Protein AF-A0A512E193-F1 (afdb_monomer_lite)

pLDDT: mean 71.07, std 14.67, range [41.59, 94.12]

Organism: NCBI:txid393310

Radius of gyration: 24.13 Å; chains: 1; bounding box: 45×47×54 Å

Structure (mmCIF, N/CA/C/O backbone):
data_AF-A0A512E193-F1
#
_entry.id   AF-A0A512E193-F1
#
loop_
_atom_site.group_PDB
_atom_site.id
_atom_site.type_symbol
_atom_site.label_atom_id
_atom_site.label_alt_id
_atom_site.label_comp_id
_atom_site.label_asym_id
_atom_site.label_entity_id
_atom_site.label_seq_id
_atom_site.pdbx_PDB_ins_code
_atom_site.Cartn_x
_atom_site.Cartn_y
_atom_site.Cartn_z
_atom_site.occupancy
_atom_site.B_iso_or_equiv
_atom_site.auth_seq_id
_atom_site.auth_comp_id
_atom_site.auth_asym_id
_atom_site.auth_atom_id
_atom_site.pdbx_PDB_model_num
ATOM 1 N N . MET A 1 1 ? -10.788 -17.224 -9.696 1.00 48.22 1 MET A N 1
ATOM 2 C CA . MET A 1 1 ? -9.580 -16.364 -9.751 1.00 48.22 1 MET A CA 1
ATOM 3 C C . MET A 1 1 ? -8.285 -17.056 -9.297 1.00 48.22 1 MET A C 1
ATOM 5 O O . MET A 1 1 ? -7.227 -16.607 -9.705 1.00 48.22 1 MET A O 1
ATOM 9 N N . VAL A 1 2 ? -8.320 -18.171 -8.550 1.00 50.88 2 VAL A N 1
ATOM 10 C CA . VAL A 1 2 ? -7.106 -18.894 -8.086 1.00 50.88 2 VAL A CA 1
ATOM 11 C C . VAL A 1 2 ? -6.320 -19.595 -9.217 1.00 50.88 2 VAL A C 1
ATOM 13 O O . VAL A 1 2 ? -5.100 -19.703 -9.154 1.00 50.88 2 VAL A O 1
ATOM 16 N N . ALA A 1 3 ? -6.988 -19.995 -10.305 1.00 49.66 3 ALA A N 1
ATOM 17 C CA . ALA A 1 3 ? -6.349 -20.664 -11.447 1.00 49.66 3 ALA A CA 1
ATOM 18 C C . ALA A 1 3 ? -5.357 -19.779 -12.233 1.00 49.66 3 ALA A C 1
ATOM 20 O O . ALA A 1 3 ? -4.441 -20.295 -12.869 1.00 49.66 3 ALA A O 1
ATOM 21 N N . LEU A 1 4 ? -5.499 -18.448 -12.170 1.00 57.00 4 LEU A N 1
ATOM 22 C CA . LEU A 1 4 ? -4.613 -17.520 -12.882 1.00 57.00 4 LEU A CA 1
ATOM 23 C C . LEU A 1 4 ? -3.207 -17.493 -12.258 1.00 57.00 4 LEU A C 1
ATOM 25 O O . LEU A 1 4 ? -2.210 -17.442 -12.973 1.00 57.00 4 LEU A O 1
ATOM 29 N N . VAL A 1 5 ? -3.131 -17.597 -10.927 1.00 60.16 5 VAL A N 1
ATOM 30 C CA . VAL A 1 5 ? -1.872 -17.581 -10.166 1.00 60.16 5 VAL A CA 1
ATOM 31 C C . VAL A 1 5 ? -1.093 -18.885 -10.363 1.00 60.16 5 VAL A C 1
ATOM 33 O O . VAL A 1 5 ? 0.117 -18.855 -10.577 1.00 60.16 5 VAL A O 1
ATOM 36 N N . ALA A 1 6 ? -1.784 -20.029 -10.380 1.00 64.19 6 ALA A N 1
ATOM 37 C CA . ALA A 1 6 ? -1.163 -21.329 -10.642 1.00 64.19 6 ALA A CA 1
ATOM 38 C C . ALA A 1 6 ? -0.569 -21.420 -12.062 1.00 64.19 6 ALA A C 1
ATOM 40 O O . ALA A 1 6 ? 0.535 -21.942 -12.247 1.00 64.19 6 ALA A O 1
ATOM 41 N N . ASN A 1 7 ? -1.264 -20.853 -13.055 1.00 67.69 7 ASN A N 1
ATOM 42 C CA . ASN A 1 7 ? -0.778 -20.781 -14.435 1.00 67.69 7 ASN A CA 1
ATOM 43 C C . ASN A 1 7 ? 0.407 -19.815 -14.587 1.00 67.69 7 ASN A C 1
ATOM 45 O O . ASN A 1 7 ? 1.345 -20.108 -15.326 1.00 67.69 7 ASN A O 1
ATOM 49 N N . ALA A 1 8 ? 0.412 -18.696 -13.856 1.00 61.25 8 ALA A N 1
ATOM 50 C CA . ALA A 1 8 ? 1.531 -17.755 -13.858 1.00 61.25 8 ALA A CA 1
ATOM 51 C C . ALA A 1 8 ? 2.806 -18.363 -13.244 1.00 61.25 8 ALA A C 1
ATOM 53 O O . ALA A 1 8 ? 3.901 -18.194 -13.783 1.00 61.25 8 ALA A O 1
ATOM 54 N N . LEU A 1 9 ? 2.667 -19.134 -12.162 1.00 64.25 9 LEU A N 1
ATOM 55 C CA . LEU A 1 9 ? 3.794 -19.789 -11.495 1.00 64.25 9 LEU A CA 1
ATOM 56 C C . LEU A 1 9 ? 4.431 -20.881 -12.369 1.00 64.25 9 LEU A C 1
ATOM 58 O O . LEU A 1 9 ? 5.653 -20.991 -12.460 1.00 64.25 9 LEU A O 1
ATOM 62 N N . SER A 1 10 ? 3.604 -21.672 -13.052 1.00 70.38 10 SER A N 1
ATOM 63 C CA . SER A 1 10 ? 4.070 -22.744 -13.936 1.00 70.38 10 SER A CA 1
ATOM 64 C C . SER A 1 10 ? 4.652 -22.221 -15.255 1.00 70.38 10 SER A C 1
ATOM 66 O O . SER A 1 10 ? 5.582 -22.830 -15.789 1.00 70.38 10 SER A O 1
ATOM 68 N N . ALA A 1 11 ? 4.187 -21.067 -15.746 1.00 66.56 11 ALA A N 1
ATOM 69 C CA . ALA A 1 11 ? 4.824 -20.361 -16.855 1.00 66.56 11 ALA A CA 1
ATOM 70 C C . ALA A 1 11 ? 6.230 -19.874 -16.474 1.00 66.56 11 ALA A C 1
ATOM 72 O O . ALA A 1 11 ? 7.176 -20.164 -17.200 1.00 66.56 11 ALA A O 1
ATOM 73 N N . TYR A 1 12 ? 6.388 -19.236 -15.309 1.00 65.19 12 TYR A N 1
ATOM 74 C CA . TYR A 1 12 ? 7.688 -18.764 -14.818 1.00 65.19 12 TYR A CA 1
ATOM 75 C C . TYR A 1 12 ? 8.681 -19.909 -14.562 1.00 65.19 12 TYR A C 1
ATOM 77 O O . TYR A 1 12 ? 9.849 -19.819 -14.935 1.00 65.19 12 TYR A O 1
ATOM 85 N N . ALA A 1 13 ? 8.214 -21.026 -13.993 1.00 70.31 13 ALA A N 1
ATOM 86 C CA . ALA A 1 13 ? 9.045 -22.210 -13.774 1.00 70.31 13 ALA A CA 1
ATOM 87 C C . ALA A 1 13 ? 9.580 -22.809 -15.089 1.00 70.31 13 ALA A C 1
ATOM 89 O O . ALA A 1 13 ? 10.728 -23.252 -15.145 1.00 70.31 13 ALA A O 1
ATOM 90 N N . LYS A 1 14 ? 8.785 -22.784 -16.168 1.00 64.38 14 LYS A N 1
ATOM 91 C CA . LYS A 1 14 ? 9.229 -23.233 -17.497 1.00 64.38 14 LYS A CA 1
ATOM 92 C C . LYS A 1 14 ? 10.271 -22.300 -18.110 1.00 64.38 14 LYS A C 1
ATOM 94 O O . LYS A 1 14 ? 11.218 -22.793 -18.713 1.00 64.38 14 LYS A O 1
A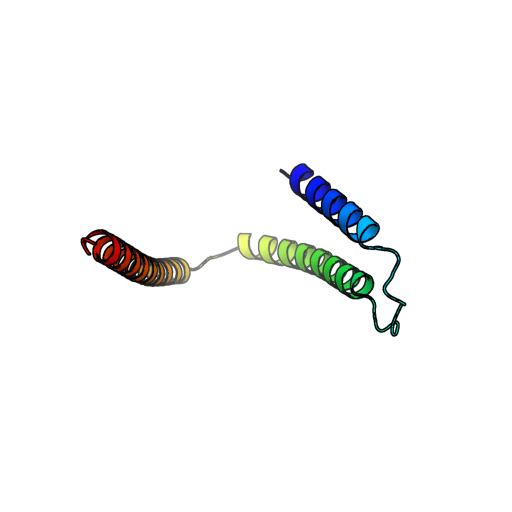TOM 99 N N . THR A 1 15 ? 10.153 -20.985 -17.930 1.00 59.28 15 THR A N 1
ATOM 100 C CA . THR A 1 15 ? 11.161 -20.024 -18.412 1.00 59.28 15 THR A CA 1
ATOM 101 C C . THR A 1 15 ? 12.454 -20.080 -17.601 1.00 59.28 15 THR A C 1
ATOM 103 O O . THR A 1 15 ? 13.530 -19.948 -18.174 1.00 59.28 15 THR A O 1
ATOM 106 N N . ALA A 1 16 ? 12.371 -20.338 -16.293 1.00 59.53 16 ALA A N 1
ATOM 107 C CA . ALA A 1 16 ? 13.542 -20.538 -15.439 1.00 59.53 16 ALA A CA 1
ATOM 108 C C . ALA A 1 16 ? 14.300 -21.832 -15.789 1.00 59.53 16 ALA A C 1
ATOM 110 O O . ALA A 1 16 ? 15.527 -21.831 -15.841 1.00 59.53 16 ALA A O 1
ATOM 111 N N . ALA A 1 17 ? 13.58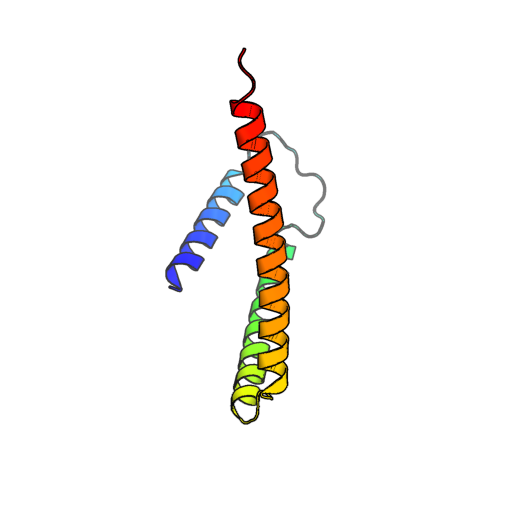3 -22.916 -16.107 1.00 57.12 17 ALA A N 1
ATOM 112 C CA . ALA A 1 17 ? 14.190 -24.151 -16.607 1.00 57.12 17 ALA A CA 1
ATOM 113 C C . ALA A 1 17 ? 14.756 -24.004 -18.036 1.00 57.12 17 ALA A C 1
ATOM 115 O O . ALA A 1 17 ? 15.744 -24.648 -18.377 1.00 57.12 17 ALA A O 1
ATOM 116 N N . ALA A 1 18 ? 14.169 -23.128 -18.858 1.00 53.38 18 ALA A N 1
ATOM 117 C CA . ALA A 1 18 ? 14.662 -22.800 -20.198 1.00 53.38 18 ALA A CA 1
ATOM 118 C C . ALA A 1 18 ? 15.829 -21.786 -20.203 1.00 53.38 18 ALA A C 1
ATOM 120 O O . ALA A 1 18 ? 16.370 -21.485 -21.264 1.00 53.38 18 ALA A O 1
ATOM 121 N N . GLY A 1 19 ? 16.243 -21.277 -19.035 1.00 49.06 19 GLY A N 1
ATOM 122 C CA . GLY A 1 19 ? 17.349 -20.326 -18.874 1.00 49.06 19 GLY A CA 1
ATOM 123 C C . GLY A 1 19 ? 18.757 -20.929 -18.965 1.00 49.06 19 GLY A C 1
ATOM 124 O O . GLY A 1 19 ? 19.737 -20.211 -18.779 1.00 49.06 19 GLY A O 1
ATOM 125 N N . ALA A 1 20 ? 18.891 -22.223 -19.263 1.00 47.09 20 ALA A N 1
ATOM 126 C CA . ALA A 1 20 ? 20.179 -22.862 -19.514 1.00 47.09 20 ALA A CA 1
ATOM 127 C C . ALA A 1 20 ? 20.572 -22.716 -20.993 1.00 47.09 20 ALA A C 1
ATOM 129 O O . ALA A 1 20 ? 20.509 -23.663 -21.776 1.00 47.09 20 ALA A O 1
ATOM 130 N N . SER A 1 21 ? 20.994 -21.511 -21.377 1.00 45.88 21 SER A N 1
ATOM 131 C CA . SER A 1 21 ? 21.795 -21.352 -22.590 1.00 45.88 21 SER A CA 1
ATOM 132 C C . SER A 1 21 ? 23.141 -22.066 -22.362 1.00 45.88 21 SER A C 1
ATOM 134 O O . SER A 1 21 ? 23.762 -21.841 -21.315 1.00 45.88 21 SER A O 1
ATOM 136 N N . PRO A 1 22 ? 23.603 -22.954 -23.263 1.00 43.69 22 PRO A N 1
ATOM 137 C CA . PRO A 1 22 ? 24.8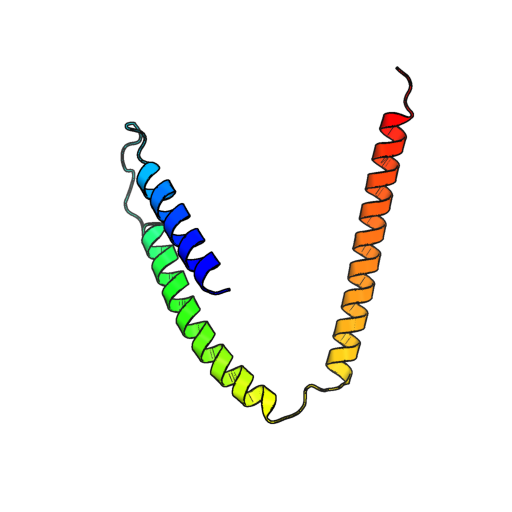32 -23.716 -23.064 1.00 43.69 22 PRO A CA 1
ATOM 138 C C . PRO A 1 22 ? 26.038 -22.778 -23.180 1.00 43.69 22 PRO A C 1
ATOM 140 O O . PRO A 1 22 ? 26.536 -22.523 -24.272 1.00 43.69 22 PRO A O 1
ATOM 143 N N . GLY A 1 23 ? 26.492 -22.214 -22.059 1.00 43.84 23 GLY A N 1
ATOM 144 C CA . GLY A 1 23 ? 27.658 -21.329 -22.090 1.00 43.84 23 GLY A CA 1
ATOM 145 C C . GLY A 1 23 ? 28.0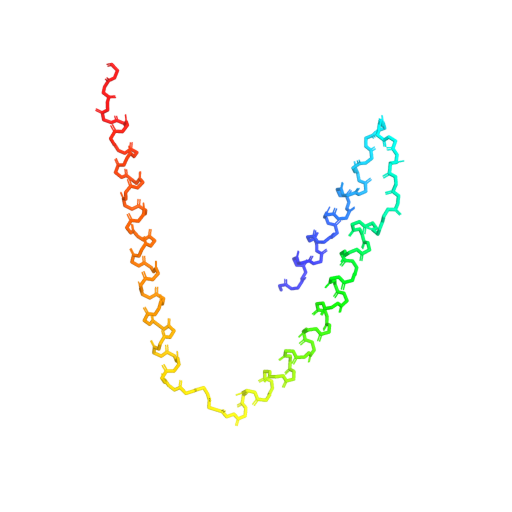65 -20.627 -20.799 1.00 43.84 23 GLY A C 1
ATOM 146 O O . GLY A 1 23 ? 29.143 -20.043 -20.778 1.00 43.84 23 GLY A O 1
ATOM 147 N N . ILE A 1 24 ? 27.282 -20.672 -19.717 1.00 41.59 24 ILE A N 1
ATOM 148 C CA . ILE A 1 24 ? 27.679 -20.007 -18.465 1.00 41.59 24 ILE A CA 1
ATOM 149 C C . ILE A 1 24 ? 27.900 -21.056 -17.379 1.00 41.59 24 ILE A C 1
ATOM 151 O O . ILE A 1 24 ? 26.961 -21.622 -16.826 1.00 41.59 24 ILE A O 1
ATOM 155 N N . ALA A 1 25 ? 29.180 -21.333 -17.127 1.00 42.59 25 ALA A N 1
ATOM 156 C CA . ALA A 1 25 ? 29.644 -22.204 -16.061 1.00 42.59 25 ALA A CA 1
ATOM 157 C C . ALA A 1 25 ? 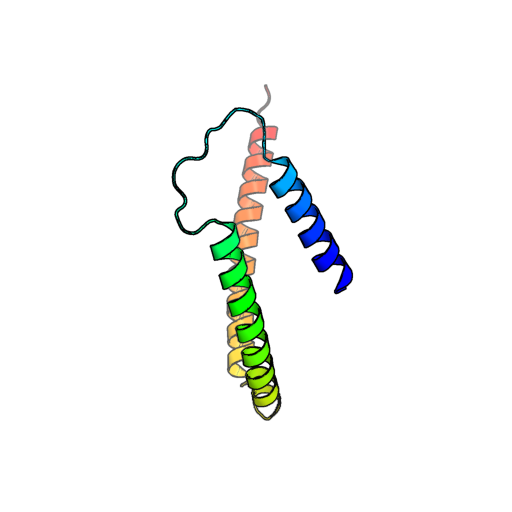29.098 -21.741 -14.703 1.00 42.59 25 ALA A C 1
ATOM 159 O O . ALA A 1 25 ? 29.159 -20.556 -14.364 1.00 42.59 25 ALA A O 1
ATOM 160 N N . ALA A 1 26 ? 28.579 -22.703 -13.938 1.00 49.94 26 ALA A N 1
ATOM 161 C CA . ALA A 1 26 ? 28.082 -22.516 -12.586 1.00 49.94 26 ALA A CA 1
ATOM 162 C C . ALA A 1 26 ? 29.195 -21.959 -11.688 1.00 49.94 26 ALA A C 1
ATOM 164 O O . ALA A 1 26 ? 30.157 -22.658 -11.369 1.00 49.94 26 ALA A O 1
ATOM 165 N N . LYS A 1 27 ? 29.060 -20.692 -11.294 1.00 44.34 27 LYS A N 1
ATOM 166 C CA . LYS A 1 27 ? 29.872 -20.078 -10.247 1.00 44.34 27 LYS A CA 1
ATOM 167 C C . LYS A 1 27 ? 29.075 -20.097 -8.950 1.00 44.34 27 LYS A C 1
ATOM 169 O O . LYS A 1 27 ? 28.008 -19.499 -8.882 1.00 44.34 27 LYS A O 1
ATOM 174 N N . ASP A 1 28 ? 29.629 -20.827 -7.990 1.00 43.84 28 ASP A N 1
ATOM 175 C CA . ASP A 1 28 ? 29.375 -20.813 -6.553 1.00 43.84 28 ASP A CA 1
ATOM 176 C C . ASP A 1 28 ? 27.913 -20.887 -6.09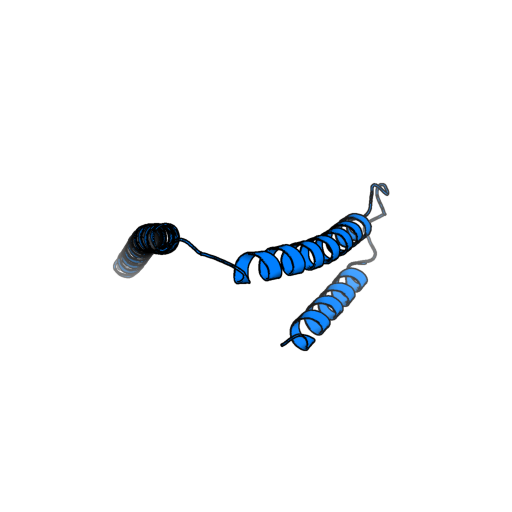4 1.00 43.84 28 ASP A C 1
ATOM 178 O O . ASP A 1 28 ? 27.156 -19.919 -6.061 1.00 43.84 28 ASP A O 1
ATOM 182 N N . ALA A 1 29 ? 27.563 -22.094 -5.647 1.00 55.69 29 ALA A N 1
ATOM 183 C CA . ALA A 1 29 ? 26.365 -22.430 -4.897 1.00 55.69 29 ALA A CA 1
ATOM 184 C C . ALA A 1 29 ? 26.352 -21.739 -3.516 1.00 55.69 29 ALA A C 1
ATOM 186 O O . ALA A 1 29 ? 26.538 -22.370 -2.479 1.00 55.69 29 ALA A O 1
ATOM 187 N N . GLY A 1 30 ? 26.104 -20.428 -3.500 1.00 57.31 30 GLY A N 1
ATOM 188 C CA . GLY A 1 30 ? 25.392 -19.786 -2.394 1.00 57.31 30 GLY A CA 1
ATOM 189 C C . GLY A 1 30 ? 23.935 -20.274 -2.352 1.00 57.31 30 GLY A C 1
ATOM 190 O O . GLY A 1 30 ? 23.512 -20.975 -3.280 1.00 57.31 30 GLY A O 1
ATOM 191 N N . PRO A 1 31 ? 23.148 -19.950 -1.305 1.00 57.28 31 PRO A N 1
ATOM 192 C CA . PRO A 1 31 ? 21.736 -20.317 -1.264 1.00 57.28 31 PRO A CA 1
ATOM 193 C C . PRO A 1 31 ? 21.081 -19.878 -2.571 1.00 57.28 31 PRO A C 1
ATOM 195 O O . PRO A 1 31 ? 21.032 -18.692 -2.899 1.00 57.28 31 PRO A O 1
ATOM 198 N N . SER A 1 32 ? 20.684 -20.873 -3.367 1.00 74.38 32 SER A N 1
ATOM 199 C CA . SER A 1 32 ? 20.192 -20.639 -4.716 1.00 74.38 32 SER A CA 1
ATOM 200 C C . SER A 1 32 ? 18.983 -19.711 -4.649 1.00 74.38 32 SER A C 1
ATOM 202 O O . SER A 1 32 ? 18.219 -19.751 -3.683 1.00 74.38 32 SER A O 1
ATOM 204 N N . PHE A 1 33 ? 18.764 -18.900 -5.683 1.00 69.75 33 PHE A N 1
ATOM 205 C CA . PHE A 1 33 ? 17.545 -18.093 -5.780 1.00 69.75 33 PHE A CA 1
ATOM 206 C C . PHE A 1 33 ? 16.284 -18.951 -5.570 1.00 69.75 33 PHE A C 1
ATOM 208 O O . PHE A 1 33 ? 15.333 -18.511 -4.935 1.00 69.75 33 PHE A O 1
ATOM 215 N N . ALA A 1 34 ? 16.313 -20.216 -6.003 1.00 73.81 34 ALA A N 1
ATOM 216 C CA . ALA A 1 34 ? 15.249 -21.181 -5.745 1.00 73.81 34 ALA A CA 1
ATOM 217 C C . ALA A 1 34 ? 15.035 -21.470 -4.245 1.00 73.81 34 ALA A C 1
ATOM 219 O O . ALA A 1 34 ? 13.893 -21.598 -3.813 1.00 73.81 34 ALA A O 1
ATOM 220 N N . THR A 1 35 ? 16.100 -21.530 -3.443 1.00 74.25 35 THR A N 1
ATOM 221 C CA . THR A 1 35 ? 16.021 -21.660 -1.979 1.00 74.25 35 THR A CA 1
ATOM 222 C C . THR A 1 35 ? 15.404 -20.411 -1.357 1.00 74.25 35 THR A C 1
ATOM 224 O O . THR A 1 35 ? 14.470 -20.527 -0.574 1.00 74.25 35 THR A O 1
ATOM 227 N N . PHE A 1 36 ? 15.840 -19.221 -1.777 1.00 75.81 36 PHE A N 1
ATOM 228 C CA . PHE A 1 36 ? 15.264 -17.962 -1.298 1.00 75.81 36 PHE A CA 1
ATOM 229 C C . PHE A 1 36 ? 13.772 -17.838 -1.641 1.00 75.81 36 PHE A C 1
ATOM 231 O O . PHE A 1 36 ? 12.967 -17.456 -0.798 1.00 75.81 36 PHE A O 1
ATOM 238 N N . VAL A 1 37 ? 13.378 -18.219 -2.861 1.00 76.75 37 VAL A N 1
ATOM 239 C CA . VAL A 1 37 ? 11.970 -18.232 -3.284 1.00 76.75 37 VAL A CA 1
ATOM 240 C C . VAL A 1 37 ? 11.162 -19.270 -2.505 1.00 76.75 37 VAL A C 1
ATOM 242 O O . VAL A 1 37 ? 10.020 -18.997 -2.139 1.00 76.75 37 VAL A O 1
ATOM 245 N N . LYS A 1 38 ? 11.733 -20.445 -2.221 1.00 75.38 38 LYS A N 1
ATOM 246 C CA . LYS A 1 38 ? 11.078 -21.479 -1.411 1.00 75.38 38 LYS A CA 1
ATOM 247 C C . LYS A 1 38 ? 10.837 -20.999 0.020 1.00 75.38 38 LYS A C 1
ATOM 249 O O . LYS A 1 38 ? 9.736 -21.186 0.532 1.00 75.38 38 LYS A O 1
ATOM 254 N N . ASP A 1 39 ? 11.824 -20.350 0.627 1.00 79.31 39 ASP A N 1
ATOM 255 C CA . ASP A 1 39 ? 11.702 -19.797 1.974 1.00 79.31 39 ASP A CA 1
ATOM 256 C C . ASP A 1 39 ? 10.699 -18.638 1.995 1.00 79.31 39 ASP A C 1
ATOM 258 O O . ASP A 1 39 ? 9.799 -18.621 2.831 1.00 79.31 39 ASP A O 1
ATOM 262 N N . ALA A 1 40 ? 10.743 -17.741 1.005 1.00 72.56 40 ALA A N 1
ATOM 263 C CA . ALA A 1 40 ? 9.760 -16.669 0.855 1.00 72.56 40 ALA A CA 1
ATOM 264 C C . ALA A 1 40 ? 8.327 -17.204 0.678 1.00 72.56 40 ALA A C 1
ATOM 266 O O . ALA A 1 40 ? 7.383 -16.645 1.237 1.00 72.56 40 ALA A O 1
ATOM 267 N N . ALA A 1 41 ? 8.151 -18.304 -0.061 1.00 75.88 41 ALA A N 1
ATOM 268 C CA . ALA A 1 41 ? 6.854 -18.956 -0.222 1.00 75.88 41 ALA A CA 1
ATOM 269 C C . ALA A 1 41 ? 6.367 -19.601 1.085 1.00 75.88 41 ALA A C 1
ATOM 271 O O . ALA A 1 41 ? 5.199 -19.444 1.442 1.00 75.88 41 ALA A O 1
ATOM 272 N N . ALA A 1 42 ? 7.250 -20.283 1.821 1.00 78.62 42 ALA A N 1
ATOM 273 C CA . ALA A 1 42 ? 6.926 -20.871 3.119 1.00 78.62 42 ALA A CA 1
ATOM 274 C C . ALA A 1 42 ? 6.523 -19.793 4.141 1.00 78.62 42 ALA A C 1
ATOM 276 O O . ALA A 1 42 ? 5.472 -19.901 4.773 1.00 78.62 42 ALA A O 1
ATOM 277 N N . THR A 1 43 ? 7.292 -18.704 4.226 1.00 78.88 43 THR A N 1
ATOM 278 C CA . THR A 1 43 ? 6.971 -17.542 5.065 1.00 78.88 43 THR A CA 1
ATOM 279 C C . THR A 1 43 ? 5.677 -16.856 4.620 1.00 78.88 43 THR A C 1
ATOM 281 O O . THR A 1 43 ? 4.889 -16.425 5.459 1.00 78.88 43 THR A O 1
ATOM 284 N N . GLY A 1 44 ? 5.406 -16.788 3.314 1.00 75.88 44 GLY A N 1
ATOM 285 C CA . GLY A 1 44 ? 4.164 -16.230 2.777 1.00 75.88 44 GLY A CA 1
ATOM 286 C C . GLY A 1 44 ? 2.919 -17.006 3.216 1.00 75.88 44 GLY A C 1
ATOM 287 O O . GLY A 1 44 ? 1.928 -16.398 3.614 1.00 75.88 44 GLY A O 1
ATOM 288 N N . ILE A 1 45 ? 2.976 -18.341 3.207 1.00 82.94 45 ILE A N 1
ATOM 289 C CA . ILE A 1 45 ? 1.876 -19.203 3.672 1.00 82.94 45 ILE A CA 1
ATOM 290 C C . ILE A 1 45 ? 1.642 -19.026 5.178 1.00 82.94 45 ILE A C 1
ATOM 292 O O . ILE A 1 45 ? 0.501 -18.894 5.625 1.00 82.94 45 ILE A O 1
ATOM 296 N N . GLU A 1 46 ? 2.711 -18.968 5.968 1.00 80.31 46 GLU A N 1
ATOM 297 C CA . GLU A 1 46 ? 2.611 -18.726 7.408 1.00 80.31 46 GLU A CA 1
ATOM 298 C C . GLU A 1 46 ? 2.010 -17.344 7.715 1.00 80.31 46 GLU A C 1
ATOM 300 O O . GLU A 1 46 ? 1.130 -17.207 8.572 1.00 80.31 46 GLU A O 1
ATOM 305 N N . GLN A 1 47 ? 2.414 -16.326 6.952 1.00 73.88 47 GLN A N 1
ATOM 306 C CA . GLN A 1 47 ? 1.883 -14.973 7.059 1.00 73.88 47 GLN A CA 1
ATOM 307 C C . GLN A 1 47 ? 0.401 -14.898 6.663 1.00 73.88 47 GLN A C 1
ATOM 309 O O . GLN A 1 47 ? -0.353 -14.164 7.303 1.00 73.88 47 GLN A O 1
ATOM 314 N N . LEU A 1 48 ? -0.045 -15.682 5.675 1.00 77.62 48 LEU A N 1
ATOM 315 C CA . LEU A 1 48 ? -1.462 -15.795 5.314 1.00 77.62 48 LEU A CA 1
ATOM 316 C C . LEU A 1 48 ? -2.289 -16.374 6.466 1.00 77.62 48 LEU A C 1
ATOM 318 O O . LEU A 1 48 ? -3.263 -15.753 6.878 1.00 77.62 48 LEU A O 1
ATOM 322 N N . HIS A 1 49 ? -1.861 -17.482 7.073 1.00 82.75 49 HIS A N 1
ATOM 323 C CA . HIS A 1 49 ? -2.558 -18.063 8.229 1.00 82.75 49 HIS A CA 1
ATOM 324 C C . HIS A 1 49 ? -2.575 -17.149 9.460 1.00 82.75 49 HIS A C 1
ATOM 326 O O . HIS A 1 49 ? -3.515 -17.171 10.261 1.00 82.75 49 HIS A O 1
ATOM 332 N N . LYS A 1 50 ? -1.521 -16.349 9.652 1.00 78.94 50 LYS A N 1
ATOM 333 C CA . LYS A 1 50 ? -1.482 -15.314 10.690 1.00 78.94 50 LYS A CA 1
ATOM 334 C C . LYS A 1 50 ? -2.452 -14.176 10.364 1.00 78.94 50 LYS A C 1
ATOM 336 O O . LYS A 1 50 ? -3.174 -13.729 11.253 1.00 78.94 50 LYS A O 1
ATOM 341 N N . SER A 1 51 ? -2.508 -13.754 9.102 1.00 69.38 51 SER A N 1
ATOM 342 C CA . SER A 1 51 ? -3.450 -12.745 8.620 1.00 69.38 51 SER A CA 1
ATOM 343 C C . SER A 1 51 ? -4.894 -13.205 8.779 1.00 69.38 51 SER A C 1
ATOM 345 O O . SER A 1 51 ? -5.702 -12.425 9.250 1.00 69.38 51 SER A O 1
ATOM 347 N N . GLU A 1 52 ? -5.225 -14.460 8.477 1.00 79.12 52 GLU A N 1
ATOM 348 C CA . GLU A 1 52 ? -6.577 -15.010 8.666 1.00 79.12 52 GLU A CA 1
ATOM 349 C C . GLU A 1 52 ? -7.021 -14.939 10.131 1.00 79.12 52 GLU A C 1
ATOM 351 O O . GLU A 1 52 ? -8.144 -14.530 10.423 1.00 79.12 52 GLU A O 1
ATOM 356 N N . ARG A 1 53 ? -6.122 -15.260 11.070 1.00 77.19 53 ARG A N 1
ATOM 357 C CA . ARG A 1 53 ? -6.392 -15.152 12.513 1.00 77.19 53 ARG A CA 1
ATOM 358 C C . ARG A 1 53 ? -6.581 -13.705 12.969 1.00 77.19 53 ARG A C 1
ATOM 360 O O . ARG A 1 53 ? -7.485 -13.430 13.754 1.00 77.19 53 ARG A O 1
ATOM 367 N N . ILE A 1 54 ? -5.755 -12.783 12.473 1.00 73.56 54 ILE A N 1
ATOM 368 C CA . ILE A 1 54 ? -5.854 -11.351 12.792 1.00 73.56 54 ILE A CA 1
ATOM 369 C C . ILE A 1 54 ? -7.109 -10.738 12.161 1.00 73.56 54 ILE A C 1
ATOM 371 O O . ILE A 1 54 ? -7.819 -9.996 12.828 1.00 73.56 54 ILE A O 1
ATOM 375 N N . SER A 1 55 ? -7.433 -11.077 10.913 1.00 66.06 55 SER A N 1
ATOM 376 C CA . SER A 1 55 ? -8.646 -10.629 10.227 1.00 66.06 55 SER A CA 1
ATOM 377 C C . SER A 1 55 ? -9.906 -11.167 10.902 1.00 66.06 55 SER A C 1
ATOM 379 O O . SER A 1 55 ? -10.849 -10.408 11.101 1.00 66.06 55 SER A O 1
ATOM 381 N N . ALA A 1 56 ? -9.913 -12.433 11.334 1.00 67.69 56 ALA A N 1
ATOM 382 C CA . ALA A 1 56 ? -11.008 -12.986 12.129 1.00 67.69 56 ALA A CA 1
ATOM 383 C C . ALA A 1 56 ? -11.185 -12.242 13.466 1.00 67.69 56 ALA A C 1
ATOM 385 O O . ALA A 1 56 ? -12.314 -11.991 13.879 1.00 67.69 56 ALA A O 1
ATOM 386 N N . ALA A 1 57 ? -10.088 -11.829 14.111 1.00 60.50 57 ALA A N 1
ATOM 387 C CA . ALA A 1 57 ? -10.130 -11.005 15.319 1.00 60.50 57 ALA A CA 1
ATOM 388 C C . ALA A 1 57 ? -10.569 -9.549 15.046 1.00 60.50 57 ALA A C 1
ATOM 390 O O . ALA A 1 57 ? -11.289 -8.969 15.853 1.00 60.50 57 ALA A O 1
ATOM 391 N N . ALA A 1 58 ? -10.196 -8.969 13.901 1.00 59.03 58 ALA A N 1
ATOM 392 C CA . ALA A 1 58 ? -10.555 -7.603 13.507 1.00 59.03 58 ALA A CA 1
ATOM 393 C C . ALA A 1 58 ? -12.050 -7.448 13.170 1.00 59.03 58 ALA A C 1
ATOM 395 O O . ALA A 1 58 ? -12.642 -6.401 13.423 1.00 59.03 58 ALA A O 1
ATOM 396 N N . VAL A 1 59 ? -12.692 -8.506 12.661 1.00 59.53 59 VAL A N 1
ATOM 397 C CA . VAL A 1 59 ? -14.143 -8.525 12.390 1.00 59.53 59 VAL A CA 1
ATOM 398 C C . VAL A 1 59 ? -14.976 -8.471 13.685 1.00 59.53 59 VAL A C 1
ATOM 400 O O . VAL A 1 59 ? -16.128 -8.045 13.652 1.00 59.53 59 VAL A O 1
ATOM 403 N N . VAL A 1 60 ? -14.400 -8.826 14.843 1.00 58.25 60 VAL A N 1
ATOM 404 C CA . VAL A 1 60 ? -15.100 -8.868 16.144 1.00 58.25 60 VAL A CA 1
ATOM 405 C C . VAL A 1 60 ? -15.236 -7.488 16.815 1.00 58.25 60 VAL A C 1
ATOM 407 O O . VAL A 1 60 ? -16.021 -7.348 17.754 1.00 58.25 60 VAL A O 1
ATOM 410 N N . GLY A 1 61 ? -14.594 -6.422 16.322 1.00 60.31 61 GLY A N 1
ATOM 411 C CA . GLY A 1 61 ? -14.931 -5.087 16.822 1.00 60.31 61 GLY A CA 1
ATOM 412 C C . GLY A 1 61 ? -14.052 -3.929 16.364 1.00 60.31 61 GLY A C 1
ATOM 413 O O . GLY A 1 61 ? -12.891 -3.855 16.739 1.00 60.31 61 GLY A O 1
ATOM 414 N N . LYS A 1 62 ? -14.710 -2.950 15.724 1.00 55.41 62 LYS A N 1
ATOM 415 C CA . LYS A 1 62 ? -14.337 -1.522 15.656 1.00 55.41 62 LYS A CA 1
ATOM 416 C C . LYS A 1 62 ? -13.100 -1.190 14.812 1.00 55.41 62 LYS A C 1
ATOM 418 O O . LYS A 1 62 ? -12.021 -0.960 15.337 1.00 55.41 62 LYS A O 1
ATOM 423 N N . ALA A 1 63 ? -13.299 -1.032 13.504 1.00 51.56 63 ALA A N 1
ATOM 424 C CA . ALA A 1 63 ? -12.503 -0.055 12.765 1.00 51.56 63 ALA A CA 1
ATOM 425 C C . ALA A 1 63 ? -13.037 1.339 13.137 1.00 51.56 63 ALA A C 1
ATOM 427 O O . ALA A 1 63 ? -14.194 1.660 12.848 1.00 51.56 63 ALA A O 1
ATOM 428 N N . ASP A 1 64 ? -12.234 2.118 13.860 1.00 64.00 64 ASP A N 1
ATOM 429 C CA . ASP A 1 64 ? -12.570 3.465 14.305 1.00 64.00 64 ASP A CA 1
ATOM 430 C C . ASP A 1 64 ? -12.806 4.374 13.089 1.00 64.00 64 ASP A C 1
ATOM 432 O O . ASP A 1 64 ? -11.961 4.516 12.207 1.00 64.00 64 ASP A O 1
ATOM 436 N N . LEU A 1 65 ? -13.978 5.009 13.033 1.00 64.75 65 LEU A N 1
ATOM 437 C CA . LEU A 1 65 ? -14.415 5.914 11.960 1.00 64.75 65 LEU A CA 1
ATOM 438 C C . LEU A 1 65 ? -13.360 6.990 11.606 1.00 64.75 65 LEU A C 1
ATOM 440 O O . LEU A 1 65 ? -13.287 7.463 10.473 1.00 64.75 65 LEU A O 1
ATOM 444 N N . THR A 1 66 ? -12.520 7.353 12.575 1.00 69.88 66 THR A N 1
ATOM 445 C CA . THR A 1 66 ? -11.400 8.291 12.444 1.00 69.88 66 THR A CA 1
ATOM 446 C C . THR A 1 66 ? -10.272 7.774 11.549 1.00 69.88 66 THR A C 1
ATOM 448 O O . THR A 1 66 ? -9.687 8.555 10.796 1.00 69.88 66 THR A O 1
ATOM 451 N N . GLU A 1 67 ? -9.978 6.474 11.573 1.00 77.81 67 GLU A N 1
ATOM 452 C CA . GLU A 1 67 ? -8.936 5.862 10.743 1.00 77.81 67 GLU A CA 1
ATOM 453 C C . GLU A 1 67 ? -9.367 5.815 9.271 1.00 77.81 67 GLU A C 1
ATOM 455 O O . GLU A 1 67 ? -8.579 6.134 8.381 1.00 77.81 67 GLU A O 1
ATOM 460 N N . VAL A 1 68 ? -10.655 5.557 9.015 1.00 78.19 68 VAL A N 1
ATOM 461 C CA . VAL A 1 68 ? -11.240 5.620 7.665 1.00 78.19 68 VAL A CA 1
ATOM 462 C C . VAL A 1 68 ? -11.143 7.036 7.093 1.00 78.19 68 VAL A C 1
ATOM 464 O O . VAL A 1 68 ? -10.691 7.208 5.963 1.00 78.19 68 VAL A O 1
ATOM 467 N N . ILE A 1 69 ? -11.500 8.065 7.870 1.00 82.38 69 ILE A N 1
ATOM 468 C CA . ILE A 1 69 ? -11.408 9.467 7.421 1.00 82.38 69 ILE A CA 1
ATOM 469 C C . ILE A 1 69 ? -9.952 9.859 7.137 1.00 82.38 69 ILE A C 1
ATOM 471 O O . ILE A 1 69 ? -9.680 10.510 6.127 1.00 82.38 69 ILE A O 1
ATOM 475 N N . THR A 1 70 ? -9.015 9.424 7.983 1.00 85.50 70 THR A N 1
ATOM 476 C CA . THR A 1 70 ? -7.574 9.687 7.819 1.00 85.50 70 THR A CA 1
ATOM 477 C C . THR A 1 70 ? -7.009 9.004 6.570 1.00 85.50 70 THR A C 1
ATOM 479 O O . THR A 1 70 ? -6.202 9.582 5.839 1.00 85.50 70 THR A O 1
ATOM 482 N N . ALA A 1 71 ? -7.443 7.776 6.285 1.00 84.88 71 ALA A N 1
ATOM 483 C CA . ALA A 1 71 ? -7.060 7.064 5.071 1.00 84.88 71 ALA A CA 1
ATOM 484 C C . ALA A 1 71 ? -7.600 7.760 3.809 1.00 84.88 71 ALA A C 1
ATOM 486 O O . ALA A 1 71 ? -6.866 7.906 2.831 1.00 84.88 71 ALA A O 1
ATOM 487 N N . VAL A 1 72 ? -8.846 8.247 3.844 1.00 86.50 72 VAL A N 1
ATOM 488 C CA . VAL A 1 72 ? -9.460 8.980 2.723 1.00 86.50 72 VAL A CA 1
ATOM 489 C C . VAL A 1 72 ? -8.731 10.297 2.450 1.00 86.50 72 VAL A C 1
ATOM 491 O O . VAL A 1 72 ? -8.383 10.565 1.304 1.00 86.50 72 VAL A O 1
ATOM 494 N N . THR A 1 73 ? -8.399 11.076 3.482 1.00 89.19 73 THR A N 1
ATOM 495 C CA . THR A 1 73 ? -7.653 12.339 3.305 1.00 89.19 73 THR A CA 1
ATOM 496 C C . THR A 1 73 ? -6.253 12.118 2.727 1.00 89.19 73 THR A C 1
ATOM 498 O O . THR A 1 73 ? -5.814 12.863 1.851 1.00 89.19 73 THR A O 1
ATOM 501 N N . ASN A 1 74 ? -5.547 11.067 3.155 1.00 88.69 74 ASN A N 1
ATOM 502 C CA . ASN A 1 74 ? -4.251 10.715 2.565 1.00 88.69 74 ASN A CA 1
ATOM 503 C C . ASN A 1 74 ? -4.373 10.262 1.100 1.00 88.69 74 ASN A C 1
ATOM 505 O O . ASN A 1 74 ? -3.511 10.578 0.271 1.00 88.69 74 ASN A O 1
ATOM 509 N N . ALA A 1 75 ? -5.446 9.541 0.763 1.00 89.06 75 ALA A N 1
ATOM 510 C CA . ALA A 1 75 ? -5.722 9.134 -0.609 1.00 89.06 75 ALA A CA 1
ATOM 511 C C . ALA A 1 75 ? -6.010 10.345 -1.515 1.00 89.06 75 ALA A C 1
ATOM 513 O O . ALA A 1 75 ? -5.482 10.406 -2.627 1.00 89.06 75 ALA A O 1
ATOM 514 N N . GLU A 1 76 ? -6.767 11.336 -1.035 1.00 89.50 76 GLU A N 1
ATOM 515 C CA . GLU A 1 76 ? -7.029 12.590 -1.756 1.00 89.50 76 GLU A CA 1
ATOM 516 C C . GLU A 1 76 ? -5.739 13.367 -2.048 1.00 89.50 76 GLU A C 1
ATOM 518 O O . GLU A 1 76 ? -5.499 13.762 -3.192 1.00 89.50 76 GLU A O 1
ATOM 523 N N . LEU A 1 77 ? -4.858 13.512 -1.053 1.00 92.38 77 LEU A N 1
ATOM 524 C CA . LEU A 1 77 ? -3.572 14.199 -1.216 1.00 92.38 77 LEU A CA 1
ATOM 525 C C . LEU A 1 77 ? -2.673 13.501 -2.253 1.00 92.38 77 LEU A C 1
ATOM 527 O O . LEU A 1 77 ? -2.022 14.140 -3.090 1.00 92.38 77 LEU A O 1
ATOM 531 N N . THR A 1 78 ? -2.666 12.168 -2.228 1.00 92.00 78 THR A N 1
ATOM 532 C CA . THR A 1 78 ? -1.900 11.347 -3.174 1.00 92.00 78 THR A CA 1
ATOM 533 C C . THR A 1 78 ? -2.449 11.483 -4.592 1.00 92.00 78 THR A C 1
ATOM 535 O O . THR A 1 78 ? -1.685 11.681 -5.539 1.00 92.00 78 THR A O 1
ATOM 538 N N . LEU A 1 79 ? -3.774 11.435 -4.750 1.00 94.12 79 LEU A N 1
ATOM 539 C CA . LEU A 1 79 ? -4.438 11.596 -6.041 1.00 94.12 79 LEU A CA 1
ATOM 540 C C . LEU A 1 79 ? -4.171 12.979 -6.648 1.00 94.12 79 LEU A C 1
ATOM 542 O O . LEU A 1 79 ? -3.888 13.090 -7.844 1.00 94.12 79 LEU A O 1
ATOM 546 N N . GLN A 1 80 ? -4.209 14.029 -5.829 1.00 94.12 80 GLN A N 1
ATOM 547 C CA . GLN A 1 80 ? -3.927 15.396 -6.262 1.00 94.12 80 GLN A CA 1
ATOM 548 C C . GLN A 1 80 ? -2.482 15.534 -6.766 1.00 94.12 80 GLN A C 1
ATOM 550 O O . GLN A 1 80 ? -2.234 16.125 -7.819 1.00 94.12 80 GLN A O 1
ATOM 555 N N . THR A 1 81 ? -1.536 14.900 -6.070 1.00 90.06 81 THR A N 1
ATOM 556 C CA . THR A 1 81 ? -0.123 14.860 -6.472 1.00 90.06 81 THR A CA 1
ATOM 557 C C . THR A 1 81 ? 0.069 14.094 -7.782 1.00 90.06 81 THR A C 1
ATOM 559 O O . THR A 1 81 ? 0.728 14.586 -8.698 1.00 90.06 81 THR A O 1
ATOM 562 N N . ALA A 1 82 ? -0.549 12.919 -7.917 1.00 91.69 82 ALA A N 1
ATOM 563 C CA . ALA A 1 82 ? -0.474 12.118 -9.137 1.00 91.69 82 ALA A CA 1
ATOM 564 C C . ALA A 1 82 ? -1.059 12.856 -10.352 1.00 91.69 82 ALA A C 1
ATOM 566 O O . ALA A 1 82 ? -0.486 12.817 -11.442 1.00 91.69 82 ALA A O 1
ATOM 567 N N . THR A 1 83 ? -2.166 13.576 -10.159 1.00 92.31 83 THR A N 1
ATOM 568 C CA . THR A 1 83 ? -2.813 14.353 -11.226 1.00 92.31 83 THR A CA 1
ATOM 569 C C . THR A 1 83 ? -1.945 15.538 -11.652 1.00 92.31 83 THR A C 1
ATOM 571 O O . THR A 1 83 ? -1.740 15.737 -12.844 1.00 92.31 83 THR A O 1
ATOM 574 N N . SER A 1 84 ? -1.330 16.248 -10.700 1.00 92.56 84 SER A N 1
ATOM 575 C CA . SER A 1 84 ? -0.361 17.320 -10.978 1.00 92.56 84 SER A CA 1
ATOM 576 C C . SER A 1 84 ? 0.816 16.837 -11.836 1.00 92.56 84 SER A C 1
ATOM 578 O O . SER A 1 84 ? 1.164 17.461 -12.842 1.00 92.56 84 SER A O 1
ATOM 580 N N . VAL A 1 85 ? 1.397 15.683 -11.493 1.00 91.88 85 VAL A N 1
ATOM 581 C CA . VAL A 1 85 ? 2.484 15.079 -12.279 1.00 91.88 85 VAL A CA 1
ATOM 582 C C . VAL A 1 85 ? 1.996 14.699 -13.677 1.00 91.88 85 VAL A C 1
ATOM 584 O O . VAL A 1 85 ? 2.663 15.006 -14.666 1.00 91.88 85 VAL A O 1
ATOM 587 N N . ARG A 1 86 ? 0.815 14.080 -13.781 1.00 92.19 86 ARG A N 1
ATOM 588 C CA . ARG A 1 86 ? 0.200 13.717 -15.065 1.00 92.19 86 ARG A CA 1
ATOM 589 C C . ARG A 1 86 ? -0.013 14.945 -15.951 1.00 92.19 86 ARG A C 1
ATOM 591 O O . ARG A 1 86 ? 0.352 14.908 -17.123 1.00 92.19 86 ARG A O 1
ATOM 598 N N . ASP A 1 87 ? -0.528 16.037 -15.401 1.00 92.00 87 ASP A N 1
ATOM 599 C CA . ASP A 1 87 ? -0.784 17.265 -16.153 1.00 92.00 87 ASP A CA 1
ATOM 600 C C . ASP A 1 87 ? 0.522 17.925 -16.631 1.00 92.00 87 ASP A C 1
ATOM 602 O O . ASP A 1 87 ? 0.599 18.389 -17.771 1.00 92.00 87 ASP A O 1
ATOM 606 N N . LYS A 1 88 ? 1.590 17.887 -15.820 1.00 87.94 88 LYS A N 1
ATOM 607 C CA . LYS A 1 88 ? 2.929 18.358 -16.219 1.00 87.94 88 LYS A CA 1
ATOM 608 C C . LYS A 1 88 ? 3.539 17.537 -17.352 1.00 87.94 88 LYS A C 1
ATOM 610 O O . LYS A 1 88 ? 4.103 18.110 -18.281 1.00 87.94 88 LYS A O 1
ATOM 615 N N . VAL A 1 89 ? 3.401 16.214 -17.304 1.00 87.50 89 VAL A N 1
ATOM 616 C CA . VAL A 1 89 ? 3.885 15.326 -18.373 1.00 87.50 89 VAL A CA 1
ATOM 617 C C . VAL A 1 89 ? 3.116 15.572 -19.669 1.00 87.50 89 VAL A C 1
ATOM 619 O O . VAL A 1 89 ? 3.718 15.657 -20.737 1.00 87.50 89 VAL A O 1
ATOM 622 N N . VAL A 1 90 ? 1.794 15.745 -19.583 1.00 92.56 90 VAL A N 1
ATOM 623 C CA . VAL A 1 90 ? 0.960 16.063 -20.748 1.00 92.56 90 VAL A CA 1
ATOM 624 C C . VAL A 1 90 ? 1.352 17.413 -21.355 1.00 92.56 90 VAL A C 1
ATOM 626 O O . VAL A 1 90 ? 1.482 17.500 -22.575 1.00 92.56 90 VAL A O 1
ATOM 629 N N . GLN A 1 91 ? 1.591 18.444 -20.537 1.00 88.00 91 GLN A N 1
ATOM 630 C CA . GLN A 1 91 ? 2.082 19.741 -21.019 1.00 88.00 91 GLN A CA 1
ATOM 631 C C . GLN A 1 91 ? 3.424 19.618 -21.746 1.00 88.00 91 GLN A C 1
ATOM 633 O O . GLN A 1 91 ? 3.536 20.099 -22.870 1.00 88.00 91 GLN A O 1
ATOM 638 N N . ALA A 1 92 ? 4.406 18.929 -21.156 1.00 84.44 92 ALA A N 1
ATOM 639 C CA . ALA A 1 92 ? 5.717 18.734 -21.777 1.00 84.44 92 ALA A CA 1
ATOM 640 C C . ALA A 1 92 ? 5.615 18.002 -23.127 1.00 84.44 92 ALA A C 1
ATOM 642 O O . ALA A 1 92 ? 6.296 18.350 -24.089 1.00 84.44 92 ALA A O 1
ATOM 643 N N . TYR A 1 93 ? 4.714 17.021 -23.232 1.00 85.06 93 TYR A N 1
ATOM 644 C CA . TYR A 1 93 ? 4.479 16.307 -24.486 1.00 85.06 93 TYR A CA 1
ATOM 645 C C . TYR A 1 93 ? 3.843 17.205 -25.556 1.00 85.06 93 TYR A C 1
ATOM 647 O O . TYR A 1 93 ? 4.248 17.184 -26.718 1.00 85.06 93 TYR A O 1
ATOM 655 N N . GLN A 1 94 ? 2.866 18.029 -25.164 1.00 81.50 94 GLN A N 1
ATOM 656 C CA . GLN A 1 94 ? 2.251 19.005 -26.065 1.00 81.50 94 GLN A CA 1
ATOM 657 C C . GLN A 1 94 ? 3.248 20.076 -26.523 1.00 81.50 94 GLN A C 1
ATOM 659 O O . GLN A 1 94 ? 3.163 20.525 -27.660 1.00 81.50 94 GLN A O 1
ATOM 664 N N . GLU A 1 95 ? 4.191 20.477 -25.674 1.00 80.25 95 GLU A N 1
ATOM 665 C CA . GLU A 1 95 ? 5.227 21.458 -26.004 1.00 80.25 95 GLU A CA 1
ATOM 666 C C . GLU A 1 95 ? 6.232 20.909 -27.030 1.00 80.25 95 GLU A C 1
ATOM 668 O O . GLU A 1 95 ? 6.520 21.583 -28.017 1.00 80.25 95 GLU A O 1
ATOM 673 N N . ILE A 1 96 ? 6.665 19.649 -26.881 1.00 76.56 96 ILE A N 1
ATOM 674 C CA . ILE A 1 96 ? 7.516 18.954 -27.867 1.00 76.56 96 ILE A CA 1
ATOM 675 C C . ILE A 1 96 ? 6.823 18.873 -29.233 1.00 76.56 96 ILE A C 1
ATOM 677 O O . ILE A 1 96 ? 7.441 19.153 -30.255 1.00 76.56 96 ILE A O 1
ATOM 681 N N . LEU A 1 97 ? 5.532 18.528 -29.262 1.00 73.94 97 LEU A N 1
ATOM 682 C CA . LEU A 1 97 ? 4.761 18.437 -30.508 1.00 73.94 97 LEU A CA 1
ATOM 683 C C . LEU A 1 97 ? 4.487 19.798 -31.162 1.00 73.94 97 LEU A C 1
ATOM 685 O O . LEU A 1 97 ? 4.201 19.856 -32.356 1.00 73.94 97 LEU A O 1
ATOM 689 N N . ARG A 1 98 ? 4.532 20.889 -30.389 1.00 72.56 98 ARG A N 1
ATOM 690 C CA . ARG A 1 98 ? 4.323 22.258 -30.881 1.00 72.56 98 ARG A CA 1
ATOM 691 C C . ARG A 1 98 ? 5.604 22.915 -31.378 1.00 72.56 98 ARG A C 1
ATOM 693 O O . ARG A 1 98 ? 5.497 24.015 -31.912 1.00 72.56 98 ARG A O 1
ATOM 700 N N . MET A 1 99 ? 6.769 22.278 -31.232 1.00 71.25 99 MET A N 1
ATOM 701 C CA . MET A 1 99 ? 7.987 22.694 -31.925 1.00 71.25 99 MET A CA 1
ATOM 702 C C . MET A 1 99 ? 7.854 22.303 -33.405 1.00 71.25 99 MET A C 1
ATOM 704 O O . MET A 1 99 ? 7.888 21.110 -33.717 1.00 71.25 99 MET A O 1
ATOM 708 N N . PRO A 1 100 ? 7.661 23.263 -34.327 1.00 62.84 100 PRO A N 1
ATOM 709 C CA . PRO A 1 100 ? 7.738 22.971 -35.746 1.00 62.84 100 PRO A CA 1
ATOM 710 C C . PRO A 1 100 ? 9.204 22.676 -36.068 1.00 62.84 100 PRO A C 1
ATOM 712 O O . PRO A 1 100 ? 10.091 23.416 -35.637 1.00 62.84 100 PRO A O 1
ATOM 715 N N . ILE A 1 101 ? 9.444 21.590 -36.798 1.00 61.41 101 ILE A N 1
ATOM 716 C CA . ILE A 1 101 ? 10.703 21.412 -37.530 1.00 61.41 101 ILE A CA 1
ATOM 717 C C . ILE A 1 101 ? 10.879 22.516 -38.575 1.00 61.41 101 ILE A C 1
ATOM 719 O O . ILE A 1 101 ? 9.852 22.951 -39.149 1.00 61.41 101 ILE A O 1
#

Foldseek 3Di:
DVVVVVVVVVVVVVVVVVPCDPDDDDDDDDPDVVNVVVVVVVVVVVVVVVVVVVVVVPVVDDPDPVVVVVVVVVVVVVVVVVVVVVVVVVVVVVVVVPDDD

InterPro domains:
  IPR001624 Flagellar hook-basal body complex protein FliE [MF_00724] (7-101)
  IPR001624 Flagellar hook-basal body complex protein FliE [PF02049] (21-101)
  IPR001624 Flagellar hook-basal body complex protein FliE [PR01006] (65-81)
  IPR001624 Flagellar hook-basal body complex protein FliE [PR01006] (86-99)
  IPR001624 Flagellar hook-basal body complex protein FliE [PTHR34653] (7-101)

Secondary structure (DSSP, 8-state):
-HHHHHHHHHHHHHHHHTT--TT------SS-HHHHHHHHHHHHHHHHHHHHHHHHHHTTS---HHHHHHHHHHHHHHHHHHHHHHHHHHHHHHHHHTS--

Sequence (101 aa):
MVALVANALSAYAKTAAAGASPGIAAKDAGPSFATFVKDAAATGIEQLHKSERISAAAVVGKADLTEVITAVTNAELTLQTATSVRDKVVQAYQEILRMPI